Protein AF-A0A417CJ53-F1 (afdb_monomer_lite)

Radius of gyration: 16.58 Å; chains: 1; bounding box: 47×32×28 Å

pLDDT: mean 77.89, std 14.45, range [48.12, 94.62]

Structure (mmCIF, N/CA/C/O backbone):
data_AF-A0A417CJ53-F1
#
_entry.id   AF-A0A417CJ53-F1
#
loop_
_atom_site.group_PDB
_atom_site.id
_atom_site.type_symbol
_atom_site.label_atom_id
_atom_site.label_alt_id
_atom_site.label_comp_id
_atom_site.label_asym_id
_atom_site.label_entity_id
_atom_site.label_seq_id
_atom_site.pdbx_PDB_ins_code
_atom_site.Cartn_x
_atom_site.Cartn_y
_atom_site.Cartn_z
_atom_site.occupancy
_atom_site.B_iso_or_equiv
_atom_site.auth_seq_id
_atom_site.auth_comp_id
_atom_site.auth_asym_id
_atom_site.auth_atom_id
_atom_site.pdbx_PDB_model_num
ATOM 1 N N . MET A 1 1 ? -1.623 -0.234 -4.731 1.00 77.50 1 MET A N 1
ATOM 2 C CA . MET A 1 1 ? -0.494 0.587 -5.241 1.00 77.50 1 MET A CA 1
ATOM 3 C C . MET A 1 1 ? -0.365 0.371 -6.747 1.00 77.50 1 MET A C 1
ATOM 5 O O . MET A 1 1 ? -0.717 -0.718 -7.181 1.00 77.50 1 MET A O 1
ATOM 9 N N . LYS A 1 2 ? 0.103 1.346 -7.544 1.00 83.19 2 LYS A N 1
ATOM 10 C CA . LYS A 1 2 ? 0.307 1.173 -8.998 1.00 83.19 2 LYS A CA 1
ATOM 11 C C . LYS A 1 2 ? 1.786 1.328 -9.357 1.00 83.19 2 LYS A C 1
ATOM 13 O O . LYS A 1 2 ? 2.358 2.372 -9.071 1.00 83.19 2 LYS A O 1
ATOM 18 N N . VAL A 1 3 ? 2.377 0.319 -9.988 1.00 85.00 3 VAL A N 1
ATOM 19 C CA . VAL A 1 3 ? 3.765 0.318 -10.491 1.00 85.00 3 VAL A CA 1
ATOM 20 C C . VAL A 1 3 ? 3.721 -0.160 -11.936 1.00 85.00 3 VAL A C 1
ATOM 22 O O . VAL A 1 3 ? 3.022 -1.129 -12.225 1.00 85.00 3 VAL A O 1
ATOM 25 N N . ASP A 1 4 ? 4.385 0.540 -12.856 1.00 87.00 4 ASP A N 1
ATOM 26 C CA . ASP A 1 4 ? 4.410 0.206 -14.292 1.00 87.00 4 ASP A CA 1
ATOM 27 C C . ASP A 1 4 ? 3.024 -0.090 -14.880 1.00 87.00 4 ASP A C 1
ATOM 29 O O . ASP A 1 4 ? 2.786 -1.080 -15.573 1.00 87.00 4 ASP A O 1
ATOM 33 N N . ASN A 1 5 ? 2.063 0.775 -14.550 1.00 87.25 5 ASN A N 1
ATOM 34 C CA . ASN A 1 5 ? 0.656 0.652 -14.926 1.00 87.25 5 ASN A CA 1
ATOM 35 C C . ASN A 1 5 ? -0.090 -0.592 -14.397 1.00 87.25 5 ASN A C 1
ATOM 37 O O . ASN A 1 5 ? -1.258 -0.781 -14.741 1.00 87.25 5 ASN A O 1
ATOM 41 N N . LYS A 1 6 ? 0.517 -1.385 -13.512 1.00 90.25 6 LYS A N 1
ATOM 42 C CA . LYS A 1 6 ? -0.095 -2.551 -12.867 1.00 90.25 6 LYS A CA 1
ATOM 43 C C . LYS A 1 6 ? -0.460 -2.250 -11.422 1.00 90.25 6 LYS A C 1
ATOM 45 O O . LYS A 1 6 ? 0.304 -1.620 -10.694 1.00 90.25 6 LYS A O 1
ATOM 50 N N . ASN A 1 7 ? -1.620 -2.741 -10.996 1.00 88.75 7 ASN A N 1
ATOM 51 C CA . ASN A 1 7 ? -2.006 -2.694 -9.593 1.00 88.75 7 ASN A CA 1
ATOM 52 C C . ASN A 1 7 ? -1.308 -3.820 -8.829 1.00 88.75 7 ASN A C 1
ATOM 54 O O . ASN A 1 7 ? -1.473 -4.994 -9.150 1.00 88.75 7 ASN A O 1
ATOM 58 N N . ILE A 1 8 ? -0.547 -3.443 -7.808 1.00 90.06 8 ILE A N 1
ATOM 59 C CA . ILE A 1 8 ? 0.089 -4.354 -6.863 1.00 90.06 8 ILE A CA 1
ATOM 60 C C . ILE A 1 8 ? -0.759 -4.381 -5.593 1.00 90.06 8 ILE A C 1
ATOM 62 O O . ILE A 1 8 ? -1.021 -3.332 -4.984 1.00 90.06 8 ILE A O 1
ATOM 66 N N . ASN A 1 9 ? -1.184 -5.589 -5.224 1.00 92.62 9 ASN A N 1
ATOM 67 C CA . ASN A 1 9 ? -1.772 -5.890 -3.928 1.00 92.62 9 ASN A CA 1
ATOM 68 C C . ASN A 1 9 ? -0.639 -6.163 -2.928 1.00 92.62 9 ASN A C 1
ATOM 70 O O . ASN A 1 9 ? 0.205 -7.017 -3.190 1.00 92.62 9 ASN A O 1
ATOM 74 N N . LEU A 1 10 ? -0.613 -5.421 -1.821 1.00 91.75 10 LEU A N 1
ATOM 75 C CA . LEU A 1 10 ? 0.401 -5.553 -0.768 1.00 91.75 10 LEU A CA 1
ATOM 76 C C . LEU A 1 10 ? -0.029 -6.507 0.355 1.00 91.75 10 LEU A C 1
ATOM 78 O O . LEU A 1 10 ? 0.766 -6.787 1.243 1.00 91.75 10 LEU A O 1
ATOM 82 N N . GLY A 1 11 ? -1.259 -7.025 0.294 1.00 93.50 11 GLY A N 1
ATOM 83 C CA . GLY A 1 11 ? -1.848 -7.871 1.324 1.00 93.50 11 GLY A CA 1
ATOM 84 C C . GLY A 1 11 ? -2.980 -7.173 2.071 1.00 93.50 11 GLY A C 1
ATOM 85 O O . GLY A 1 11 ? -3.449 -6.100 1.684 1.00 93.50 11 GLY A O 1
ATOM 86 N N . SER A 1 12 ? -3.435 -7.823 3.134 1.00 94.62 12 SER A N 1
ATOM 87 C CA . SER A 1 12 ? -4.414 -7.298 4.083 1.00 94.62 12 SER A CA 1
ATOM 88 C C . SER A 1 12 ? -3.825 -7.435 5.479 1.00 94.62 12 SER A C 1
ATOM 90 O O . SER A 1 12 ? -3.186 -8.446 5.765 1.00 94.62 12 SER A O 1
ATOM 92 N N . PHE A 1 13 ? -4.023 -6.412 6.303 1.00 94.31 13 PHE A N 1
ATOM 93 C CA . PHE A 1 13 ? -3.435 -6.293 7.633 1.00 94.31 13 PHE A CA 1
ATOM 94 C C . PHE A 1 13 ? -4.531 -5.949 8.632 1.00 94.31 13 PHE A C 1
ATOM 96 O O . PHE A 1 13 ? -5.538 -5.340 8.255 1.00 94.31 13 PHE A O 1
ATOM 103 N N . ASP A 1 14 ? -4.326 -6.344 9.883 1.00 93.62 14 ASP A N 1
ATOM 104 C CA . ASP A 1 14 ? -5.301 -6.130 10.950 1.00 93.62 14 ASP A CA 1
ATOM 105 C C . ASP A 1 14 ? -5.266 -4.682 11.458 1.00 93.62 14 ASP A C 1
ATOM 107 O O . ASP A 1 14 ? -6.278 -4.164 11.934 1.00 93.62 14 ASP A O 1
ATOM 111 N N . THR A 1 15 ? -4.117 -4.011 11.319 1.00 94.38 15 THR A N 1
ATOM 112 C CA . THR A 1 15 ? -3.904 -2.637 11.785 1.00 94.38 15 THR A CA 1
ATOM 113 C C . THR A 1 15 ? -3.518 -1.680 10.655 1.00 94.38 15 THR A C 1
ATOM 115 O O . THR A 1 15 ? -3.004 -2.072 9.602 1.00 94.38 15 THR A O 1
ATOM 118 N N . ILE A 1 16 ? -3.790 -0.389 10.869 1.00 91.12 16 ILE A N 1
ATOM 119 C CA . ILE A 1 16 ? -3.441 0.668 9.909 1.00 91.12 16 ILE A CA 1
ATOM 120 C C . ILE A 1 16 ? -1.927 0.876 9.900 1.00 91.12 16 ILE A C 1
ATOM 122 O O . ILE A 1 16 ? -1.350 1.118 8.841 1.00 91.12 16 ILE A O 1
ATOM 126 N N . GLU A 1 17 ? -1.293 0.761 11.063 1.00 91.44 17 GLU A N 1
ATOM 127 C CA . GLU A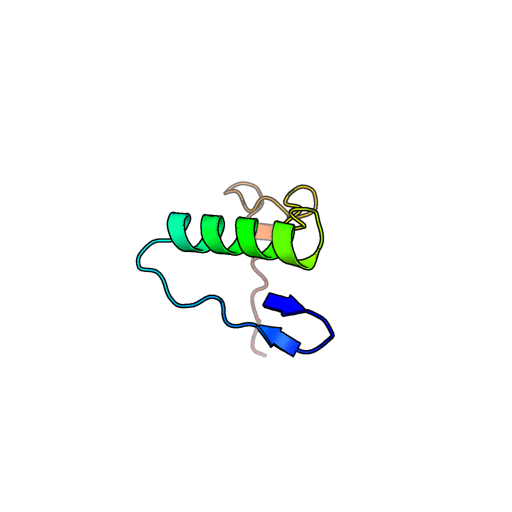 1 17 ? 0.144 0.905 11.258 1.00 91.44 17 GLU A CA 1
ATOM 128 C C . GLU A 1 17 ? 0.913 -0.118 10.414 1.00 91.44 17 GLU A C 1
ATOM 130 O O . GLU A 1 17 ? 1.752 0.273 9.605 1.00 91.44 17 GLU A O 1
ATOM 135 N N . GLU A 1 18 ? 0.551 -1.402 10.492 1.00 91.50 18 GLU A N 1
ATOM 136 C CA . GLU A 1 18 ? 1.172 -2.457 9.675 1.00 91.50 18 GLU A CA 1
ATOM 137 C C . GLU A 1 18 ? 0.964 -2.212 8.175 1.00 91.50 18 GLU A C 1
ATOM 139 O O . GLU A 1 18 ? 1.891 -2.336 7.370 1.00 91.50 18 GLU A O 1
ATOM 144 N N . ALA A 1 19 ? -0.247 -1.807 7.778 1.00 91.75 19 ALA A N 1
ATOM 145 C CA . ALA A 1 19 ? -0.529 -1.480 6.385 1.00 91.75 19 ALA A CA 1
ATOM 146 C C . ALA A 1 19 ? 0.307 -0.285 5.889 1.00 91.75 19 ALA A C 1
ATOM 148 O O . ALA A 1 19 ? 0.733 -0.263 4.728 1.00 91.75 19 ALA A O 1
ATOM 149 N N . ALA A 1 20 ? 0.545 0.710 6.748 1.00 90.06 20 ALA A N 1
ATOM 150 C CA . ALA A 1 20 ? 1.351 1.885 6.440 1.00 90.06 20 ALA A CA 1
ATOM 151 C C . ALA A 1 20 ? 2.843 1.545 6.332 1.00 90.06 20 ALA A C 1
ATOM 153 O O . ALA A 1 20 ? 3.501 2.006 5.394 1.00 90.06 20 ALA A O 1
ATOM 154 N N . GLU A 1 21 ? 3.367 0.708 7.225 1.00 91.69 21 GLU A N 1
ATOM 155 C CA . GLU A 1 21 ? 4.754 0.231 7.186 1.00 91.69 21 GLU A CA 1
ATOM 156 C C . GLU A 1 21 ? 5.032 -0.549 5.900 1.00 91.69 21 GLU A C 1
ATOM 158 O O . GLU A 1 21 ? 5.917 -0.174 5.128 1.00 91.69 21 GLU A O 1
ATOM 163 N N . VAL A 1 22 ? 4.201 -1.545 5.577 1.00 93.62 22 VAL A N 1
ATOM 164 C CA . VAL A 1 22 ? 4.368 -2.348 4.353 1.00 93.62 22 VAL A CA 1
ATOM 165 C C . VAL A 1 22 ? 4.247 -1.489 3.096 1.00 93.62 22 VAL A C 1
ATOM 167 O O . VAL A 1 22 ? 4.971 -1.690 2.117 1.00 93.62 22 VAL A O 1
ATOM 170 N N . ARG A 1 23 ? 3.351 -0.495 3.101 1.00 91.56 23 ARG A N 1
ATOM 171 C CA . ARG A 1 23 ? 3.248 0.470 2.001 1.00 91.56 23 ARG A CA 1
ATOM 172 C C . ARG A 1 23 ? 4.528 1.293 1.863 1.00 91.56 23 ARG A C 1
ATOM 174 O O . ARG A 1 23 ? 4.984 1.490 0.739 1.00 91.56 23 ARG A O 1
ATOM 181 N N . THR A 1 24 ? 5.105 1.739 2.974 1.00 90.31 24 THR A N 1
ATOM 182 C CA . THR A 1 24 ? 6.351 2.516 3.000 1.00 90.31 24 THR A CA 1
ATOM 183 C C . THR A 1 24 ? 7.517 1.710 2.441 1.00 90.31 24 THR A C 1
ATOM 185 O O . THR A 1 24 ? 8.201 2.165 1.524 1.00 90.31 24 THR A O 1
ATOM 188 N N . GLU A 1 25 ? 7.695 0.476 2.912 1.00 91.88 25 GLU A N 1
ATOM 189 C CA . GLU A 1 25 ? 8.735 -0.433 2.420 1.00 91.88 25 GLU A CA 1
ATOM 190 C C . GLU A 1 25 ? 8.577 -0.744 0.929 1.00 91.88 25 GLU A C 1
ATOM 192 O O . GLU A 1 25 ? 9.552 -0.741 0.172 1.00 91.88 25 GLU A O 1
ATOM 197 N N . ALA A 1 26 ? 7.341 -0.987 0.483 1.00 91.25 26 ALA A N 1
ATOM 198 C CA . ALA A 1 26 ? 7.054 -1.243 -0.919 1.00 91.25 26 ALA A CA 1
ATOM 199 C C . ALA A 1 26 ? 7.398 -0.028 -1.791 1.00 91.25 26 ALA A C 1
ATOM 201 O O . ALA A 1 26 ? 8.001 -0.190 -2.852 1.00 91.25 26 ALA A O 1
ATOM 202 N N . GLU A 1 27 ? 7.062 1.185 -1.357 1.00 89.38 27 GLU A N 1
ATOM 203 C CA . GLU A 1 27 ? 7.385 2.395 -2.114 1.00 89.38 27 GLU A CA 1
ATOM 204 C C . GLU A 1 27 ? 8.895 2.626 -2.210 1.00 89.38 27 GLU A C 1
ATOM 206 O O . GLU A 1 27 ? 9.397 2.834 -3.315 1.00 89.38 27 GLU A O 1
ATOM 211 N N . ILE A 1 28 ? 9.638 2.452 -1.114 1.00 90.00 28 ILE A N 1
ATOM 212 C CA . ILE A 1 28 ? 11.107 2.517 -1.135 1.00 90.00 28 ILE A CA 1
ATOM 213 C C . ILE A 1 28 ? 11.678 1.476 -2.107 1.00 90.00 28 ILE A C 1
ATOM 215 O O . ILE A 1 28 ? 12.575 1.779 -2.891 1.00 90.00 28 ILE A O 1
ATOM 219 N N . LYS A 1 29 ? 11.136 0.255 -2.116 1.00 90.69 29 LYS A N 1
ATOM 220 C CA . LYS A 1 29 ? 11.607 -0.819 -2.999 1.00 90.69 29 LYS A CA 1
ATOM 221 C C . LYS A 1 29 ? 11.363 -0.536 -4.484 1.00 90.69 29 LYS A C 1
ATOM 223 O O . LYS A 1 29 ? 12.224 -0.853 -5.301 1.00 90.69 29 LYS A O 1
ATOM 228 N N . TYR A 1 30 ? 10.191 -0.014 -4.844 1.00 88.06 30 TYR A N 1
ATOM 229 C CA . TYR A 1 30 ? 9.805 0.174 -6.250 1.00 88.06 30 TYR A CA 1
ATOM 230 C C . TYR A 1 30 ? 10.183 1.547 -6.815 1.00 88.06 30 TYR A C 1
ATOM 232 O O . TYR A 1 30 ? 10.391 1.656 -8.021 1.00 88.06 30 TYR A O 1
ATOM 240 N N . PHE A 1 31 ? 10.271 2.579 -5.976 1.00 85.69 31 PHE A N 1
ATOM 241 C CA . PHE A 1 31 ? 10.514 3.961 -6.398 1.00 85.69 31 PHE A CA 1
ATOM 242 C C . PHE A 1 31 ? 11.811 4.556 -5.838 1.00 85.69 31 PHE A C 1
ATOM 244 O O . PHE A 1 31 ? 12.221 5.617 -6.294 1.00 85.69 31 PHE A O 1
ATOM 251 N N . GLY A 1 32 ? 12.472 3.891 -4.883 1.00 86.62 32 GLY A N 1
ATOM 252 C CA . GLY A 1 32 ? 13.680 4.400 -4.221 1.00 86.62 32 GLY A CA 1
ATOM 253 C C . GLY A 1 32 ? 13.405 5.449 -3.140 1.00 86.62 32 GLY A C 1
ATOM 254 O O . GLY A 1 32 ? 14.329 5.872 -2.450 1.00 86.62 32 GLY A O 1
ATOM 255 N N . GLU A 1 33 ? 12.146 5.846 -2.968 1.00 83.31 33 GLU A N 1
ATOM 256 C CA . GLU A 1 33 ? 11.702 6.853 -2.011 1.00 83.31 33 GLU A CA 1
ATOM 257 C C . GLU A 1 33 ? 10.266 6.559 -1.559 1.00 83.31 33 GLU A C 1
ATOM 259 O O . GLU A 1 33 ? 9.485 5.915 -2.266 1.00 83.31 33 GLU A O 1
ATOM 264 N N . PHE A 1 34 ? 9.906 7.057 -0.379 1.00 80.69 34 PHE A N 1
ATOM 265 C CA . PHE A 1 34 ? 8.519 7.074 0.059 1.00 80.69 34 PHE A CA 1
ATOM 266 C C . PHE A 1 34 ? 7.811 8.277 -0.565 1.00 80.69 34 PHE A C 1
ATOM 268 O O . PHE A 1 34 ? 8.201 9.417 -0.328 1.00 80.69 34 PHE A O 1
ATOM 275 N N . ARG A 1 35 ? 6.780 8.025 -1.379 1.00 72.31 35 ARG A N 1
ATOM 276 C CA . ARG A 1 35 ? 6.122 9.057 -2.204 1.00 72.31 35 ARG A CA 1
ATOM 277 C C . ARG A 1 35 ? 4.823 9.579 -1.604 1.00 72.31 35 ARG A C 1
ATOM 279 O O . ARG A 1 35 ? 4.131 10.369 -2.247 1.00 72.31 35 ARG A O 1
ATOM 286 N N . TYR A 1 36 ? 4.447 9.113 -0.414 1.00 66.94 36 TYR A N 1
ATOM 287 C CA . TYR A 1 36 ? 3.267 9.622 0.275 1.00 66.94 36 TYR A CA 1
ATOM 288 C C . TYR A 1 36 ? 3.569 10.990 0.880 1.00 66.94 36 TYR A C 1
ATOM 290 O O . TYR A 1 36 ? 3.874 11.130 2.063 1.00 66.94 36 TYR A O 1
ATOM 298 N N . ASP A 1 37 ? 3.494 11.999 0.027 1.00 60.97 37 ASP A N 1
ATOM 299 C CA . ASP A 1 37 ? 3.571 13.381 0.446 1.00 60.97 37 ASP A CA 1
ATOM 300 C C . ASP A 1 37 ? 2.235 13.793 1.083 1.00 60.97 37 ASP A C 1
ATOM 302 O O . ASP A 1 37 ? 1.169 13.735 0.462 1.00 60.97 37 ASP A O 1
ATOM 306 N N . LEU A 1 38 ?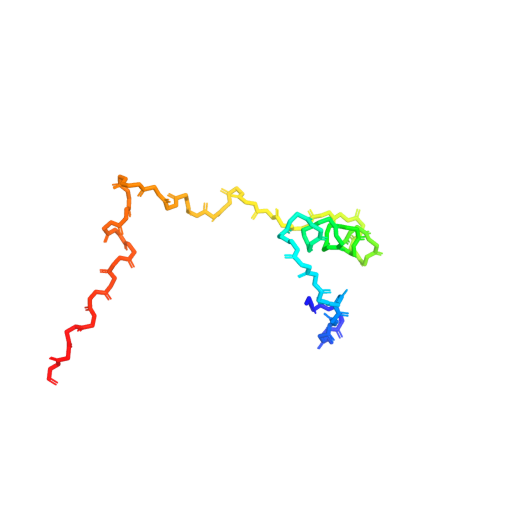 2.294 14.125 2.371 1.00 62.22 38 LEU A N 1
ATOM 307 C CA . LEU A 1 38 ? 1.183 14.672 3.149 1.00 62.22 38 LEU A CA 1
ATOM 308 C C . LEU A 1 38 ? 1.218 16.206 3.182 1.00 62.22 38 LEU A C 1
ATOM 310 O O . LEU A 1 38 ? 0.314 16.796 3.763 1.00 62.22 38 LEU A O 1
ATOM 314 N N . SER A 1 39 ? 2.230 16.849 2.586 1.00 61.16 39 SER A N 1
ATOM 315 C CA . SER A 1 39 ? 2.381 18.308 2.622 1.00 61.16 39 SER A CA 1
ATOM 316 C C . SER A 1 39 ? 1.318 19.047 1.803 1.00 61.16 39 SER A C 1
ATOM 318 O O . SER A 1 39 ? 0.888 20.118 2.217 1.00 61.16 39 SER A O 1
ATOM 320 N N . ASP A 1 40 ? 0.833 18.431 0.720 1.00 56.50 40 ASP A N 1
ATOM 321 C CA . ASP A 1 40 ? -0.212 18.968 -0.166 1.00 56.50 40 ASP A CA 1
ATOM 322 C C . ASP A 1 40 ? -1.619 18.417 0.137 1.00 56.50 40 ASP A C 1
ATOM 324 O O . ASP A 1 40 ? -2.567 18.660 -0.614 1.00 56.50 40 ASP A O 1
ATOM 328 N N . LYS A 1 41 ? -1.785 17.628 1.207 1.00 59.44 41 LYS A N 1
ATOM 329 C CA . LYS A 1 41 ? -3.118 17.179 1.620 1.00 59.44 41 LYS A CA 1
ATOM 330 C C . LYS A 1 41 ? -3.703 18.180 2.590 1.00 59.44 41 LYS A C 1
ATOM 332 O O . LYS A 1 41 ? -3.130 18.429 3.648 1.00 59.44 41 LYS A O 1
ATOM 337 N N . ASP A 1 42 ? -4.880 18.684 2.249 1.00 60.72 42 ASP A N 1
ATOM 338 C CA . ASP A 1 42 ? -5.642 19.518 3.157 1.00 60.72 42 ASP A CA 1
ATOM 339 C C . ASP A 1 42 ? -5.849 18.796 4.495 1.00 60.72 42 ASP A C 1
ATOM 341 O O . ASP A 1 42 ? -6.349 17.666 4.558 1.00 60.72 42 ASP A O 1
ATOM 345 N N . ILE A 1 43 ? -5.438 19.449 5.580 1.00 65.38 43 ILE A N 1
ATOM 346 C CA . ILE A 1 43 ? -5.689 18.965 6.932 1.00 65.38 43 ILE A CA 1
ATOM 347 C C . ILE A 1 43 ? -7.163 19.239 7.228 1.00 65.38 43 ILE A C 1
ATOM 349 O O . ILE A 1 43 ? -7.554 20.375 7.494 1.00 65.38 43 ILE A O 1
ATOM 353 N N . ILE A 1 44 ? -7.988 18.193 7.174 1.00 62.94 44 ILE A N 1
ATOM 354 C CA . ILE A 1 44 ? -9.394 18.277 7.576 1.00 62.94 44 ILE A CA 1
ATOM 355 C C . ILE A 1 44 ? -9.430 18.312 9.105 1.00 62.94 44 ILE A C 1
ATOM 357 O O . ILE A 1 44 ? -9.346 17.278 9.769 1.00 62.94 44 ILE A O 1
ATOM 361 N N . ASP A 1 45 ? -9.519 19.512 9.663 1.00 68.69 45 ASP A N 1
ATOM 362 C CA . ASP A 1 45 ? -9.748 19.747 11.084 1.00 68.69 45 ASP A CA 1
ATOM 363 C C . ASP A 1 45 ? -11.173 20.270 11.328 1.00 68.69 45 ASP A C 1
ATOM 365 O O . ASP A 1 45 ? -11.906 20.620 10.400 1.00 68.69 45 ASP A O 1
ATOM 369 N N . GLU A 1 46 ? -11.583 20.335 12.597 1.00 67.50 46 GLU A N 1
ATOM 370 C CA . GLU A 1 46 ? -12.897 20.876 12.979 1.00 67.50 46 GLU A CA 1
ATOM 371 C C . GLU A 1 46 ? -13.120 22.310 12.470 1.00 67.50 46 GLU A C 1
ATOM 373 O O . GLU A 1 46 ? -14.261 22.737 12.319 1.00 67.50 46 GLU A O 1
ATOM 378 N N . LYS A 1 47 ? -12.044 23.054 12.183 1.00 69.00 47 LYS A N 1
ATOM 379 C CA . LYS A 1 47 ? -12.105 24.448 11.731 1.00 69.00 47 LYS A CA 1
ATOM 380 C C . LYS A 1 47 ? -12.365 24.568 10.231 1.00 69.00 47 LYS A C 1
ATOM 382 O O . LYS A 1 47 ? -12.930 25.571 9.810 1.00 69.00 47 LYS A O 1
ATOM 387 N N . ASN A 1 48 ? -11.977 23.567 9.443 1.00 65.44 48 ASN A N 1
ATOM 388 C CA . ASN A 1 48 ? -12.108 23.558 7.985 1.00 65.44 48 ASN A CA 1
ATOM 389 C C . ASN A 1 48 ? -13.099 22.498 7.474 1.00 65.44 48 ASN A C 1
ATOM 391 O O . ASN A 1 48 ? -13.273 22.353 6.266 1.00 65.44 48 ASN A O 1
ATOM 395 N N . MET A 1 49 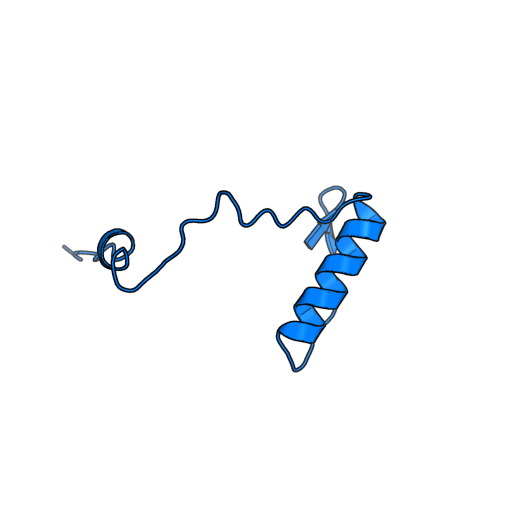? -13.790 21.785 8.374 1.00 66.00 49 MET A N 1
ATOM 396 C CA . MET A 1 49 ? -14.749 20.722 8.042 1.00 66.00 49 MET A CA 1
ATOM 397 C C . MET A 1 49 ? -15.857 21.194 7.081 1.00 66.00 49 MET A C 1
ATOM 399 O O . MET A 1 49 ? -16.242 20.455 6.176 1.00 66.00 49 MET A O 1
ATOM 403 N N . GLU A 1 50 ? -16.324 22.437 7.226 1.00 68.00 50 GLU A N 1
ATOM 404 C CA . GLU A 1 50 ? -17.381 23.018 6.384 1.00 68.00 50 GLU A CA 1
ATOM 405 C C . GLU A 1 50 ? -16.988 23.123 4.900 1.00 68.00 50 GLU A C 1
ATOM 407 O O . GLU A 1 50 ? -17.849 23.002 4.027 1.00 68.00 50 GLU A O 1
ATOM 412 N N . GLN A 1 51 ? -15.694 23.287 4.592 1.00 64.50 51 GLN A N 1
ATOM 413 C CA . GLN A 1 51 ? -15.204 23.418 3.212 1.00 64.50 51 GLN A CA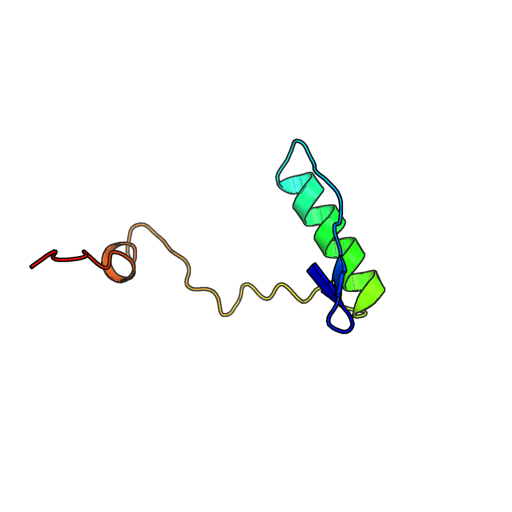 1
ATOM 414 C C . GLN A 1 51 ? -15.348 22.118 2.407 1.00 64.50 51 GLN A C 1
ATOM 416 O O . GLN A 1 51 ? -15.447 22.164 1.184 1.00 64.50 51 GLN A O 1
ATOM 421 N N . TYR A 1 52 ? -15.410 20.969 3.085 1.00 64.81 52 TYR A N 1
ATOM 422 C CA . TYR A 1 52 ? -15.506 19.644 2.460 1.00 64.81 52 TYR A CA 1
ATOM 423 C C . TYR A 1 52 ? -16.918 19.056 2.501 1.00 64.81 52 TYR A C 1
ATOM 425 O O . TYR A 1 52 ? -17.167 17.989 1.938 1.00 64.81 52 TYR A O 1
ATOM 433 N N . THR A 1 53 ? -17.865 19.736 3.151 1.00 62.25 53 THR A N 1
ATOM 434 C CA . THR A 1 53 ? -19.269 19.318 3.177 1.00 62.25 53 THR A CA 1
ATOM 435 C C . THR A 1 53 ? -20.016 19.834 1.949 1.00 62.25 53 THR A C 1
ATOM 437 O O . THR A 1 53 ? -20.826 20.754 2.031 1.00 62.25 53 THR A O 1
ATOM 440 N N . GLU A 1 54 ? -19.776 19.234 0.782 1.00 62.41 54 GLU A N 1
ATOM 441 C CA . GLU A 1 54 ? -20.646 19.448 -0.379 1.00 62.41 54 GLU A CA 1
ATOM 442 C C . GLU A 1 54 ? -22.007 18.774 -0.130 1.00 62.41 54 GLU A C 1
ATOM 444 O O . GLU A 1 54 ? -22.195 17.571 -0.337 1.00 62.41 54 GLU A O 1
ATOM 449 N N . TYR A 1 55 ? -22.992 19.547 0.334 1.00 58.12 55 TYR A N 1
ATOM 450 C CA . TYR A 1 55 ? -24.380 19.095 0.378 1.00 58.12 55 TYR A CA 1
ATOM 451 C C . TYR A 1 55 ? -24.892 18.906 -1.053 1.00 58.12 55 TYR A C 1
ATOM 453 O O . TYR A 1 55 ? -25.139 19.876 -1.772 1.00 58.12 55 TYR A O 1
ATOM 461 N N . LYS A 1 56 ? -25.127 17.653 -1.462 1.00 56.19 56 LYS A N 1
ATOM 462 C CA . LYS A 1 56 ? -25.999 17.364 -2.607 1.00 56.19 56 LYS A CA 1
ATOM 463 C C . LYS A 1 56 ? -27.401 17.878 -2.279 1.00 56.19 56 LYS A C 1
ATOM 465 O O . LYS A 1 56 ? -28.182 17.180 -1.635 1.00 56.19 56 LYS A O 1
ATOM 470 N N . GLN A 1 57 ? -27.741 19.081 -2.734 1.00 48.12 57 GLN A N 1
ATOM 471 C CA . GLN A 1 57 ? -29.143 19.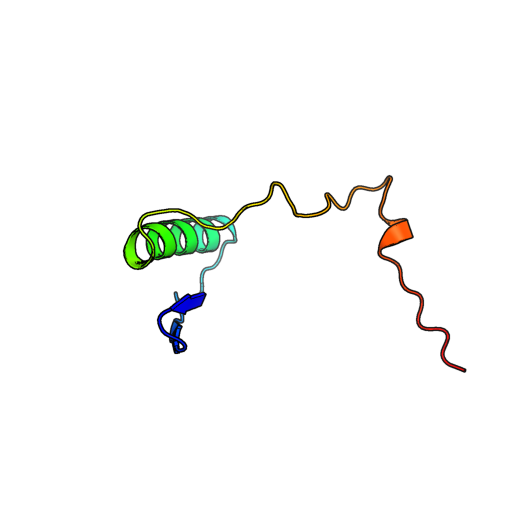430 -2.928 1.00 48.12 57 GLN A CA 1
ATOM 472 C C . GLN A 1 57 ? -29.667 18.559 -4.072 1.00 48.12 57 GLN A C 1
ATOM 474 O O . GLN A 1 57 ? -29.413 18.823 -5.245 1.00 48.12 57 GLN A O 1
ATOM 479 N N . CYS A 1 58 ? -30.355 17.473 -3.717 1.00 49.00 58 CYS A N 1
ATOM 480 C CA . CYS A 1 58 ? -31.264 16.816 -4.643 1.00 49.00 58 CYS A CA 1
ATOM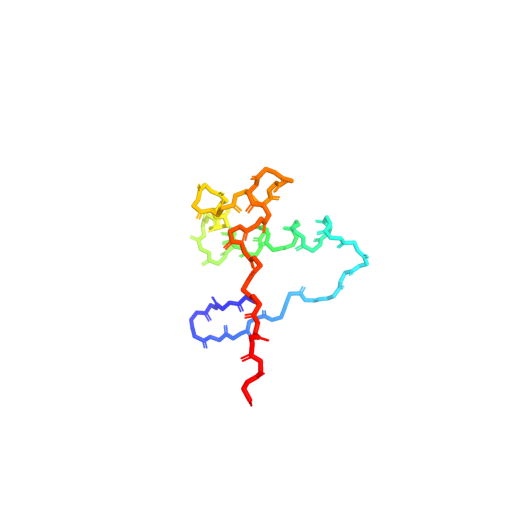 481 C C . CYS A 1 58 ? -32.365 17.825 -4.990 1.00 49.00 58 CYS A C 1
ATOM 483 O O . CYS A 1 58 ? -33.122 18.226 -4.105 1.00 49.00 58 CYS A O 1
ATOM 485 N N . ILE A 1 59 ? -32.389 18.257 -6.252 1.00 52.28 59 ILE A N 1
ATOM 486 C CA . ILE A 1 59 ? -33.527 18.943 -6.875 1.00 52.28 59 ILE A CA 1
ATOM 487 C C . ILE A 1 59 ? -34.572 17.886 -7.234 1.00 52.28 59 ILE A C 1
ATOM 489 O O . ILE A 1 59 ? -34.153 16.816 -7.737 1.00 52.28 59 ILE A O 1
#

Foldseek 3Di:
DAAPNDDDDQDDDPDPVVVVVSLQVVCCVRPVGRPPDPPPPDDCDPVCVVVPPPDPPDD

Sequence (59 aa):
MKVDNKNINLGSFDTIEEAAEVRTEAEIKYFGEFRYDLSDKDIIDEKNMEQYTEYKQCI

Secondary structure (DSSP, 8-state):
-EETTEEPP----SSHHHHHHHHHHHHHHHHSS-----TTS----TTTGGGG-------